Protein AF-A0A522R4S8-F1 (afdb_monomer)

Sequence (101 aa):
MSETMIELGIRRFAAALFAGFLAVLLLGSAARAETGYTAQEIVDSGHRFFGSTSGGLATVVEKIFARYGLPNGYVLGEEGSGAIIGGLTYGEGTLYTKNAG

Structure (mmCIF, N/CA/C/O backbone):
data_AF-A0A522R4S8-F1
#
_entry.id   AF-A0A522R4S8-F1
#
loop_
_atom_site.group_PDB
_atom_site.id
_atom_site.type_symbol
_atom_site.label_atom_id
_atom_site.label_alt_id
_atom_site.label_comp_id
_atom_site.label_asym_id
_atom_site.label_entity_id
_atom_site.label_seq_id
_atom_site.pdbx_PDB_ins_code
_atom_site.Cartn_x
_atom_site.Cartn_y
_atom_site.Cartn_z
_atom_site.occupancy
_atom_site.B_iso_or_equiv
_atom_site.auth_seq_id
_atom_site.auth_comp_id
_atom_site.auth_asym_id
_atom_site.auth_atom_id
_atom_site.pdbx_PDB_model_num
ATOM 1 N N . MET A 1 1 ? 27.724 -27.951 54.265 1.00 61.78 1 MET A N 1
ATOM 2 C CA . MET A 1 1 ? 27.092 -26.607 54.224 1.00 61.78 1 MET A CA 1
ATOM 3 C C . MET A 1 1 ? 27.516 -25.786 52.996 1.00 61.78 1 MET A C 1
ATOM 5 O O . MET A 1 1 ? 26.809 -24.858 52.640 1.00 61.78 1 MET A O 1
ATOM 9 N N . SER A 1 2 ? 28.641 -26.100 52.338 1.00 60.84 2 SER A N 1
ATOM 10 C CA . SER A 1 2 ? 29.133 -25.396 51.139 1.00 60.84 2 SER A CA 1
ATOM 11 C C . SER A 1 2 ? 28.502 -25.868 49.819 1.00 60.84 2 SER A C 1
ATOM 13 O O . SER A 1 2 ? 28.385 -25.077 48.892 1.00 60.84 2 SER A O 1
ATOM 15 N N . GLU A 1 3 ? 28.057 -27.124 49.728 1.00 63.03 3 GLU A N 1
ATOM 16 C CA . GLU A 1 3 ? 27.529 -27.705 48.479 1.00 63.03 3 GLU A CA 1
ATOM 17 C C . GLU A 1 3 ? 26.121 -27.191 48.122 1.00 63.03 3 GLU 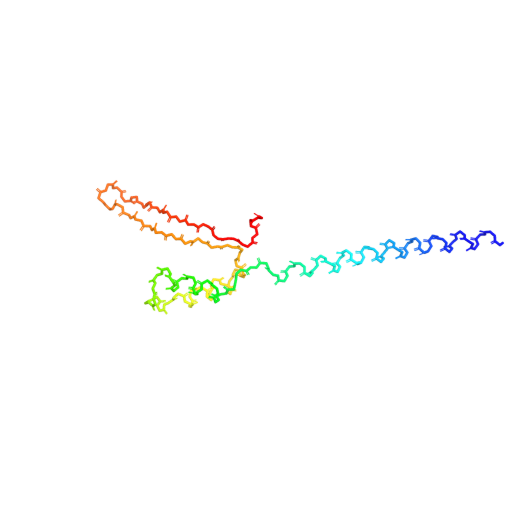A C 1
ATOM 19 O O . GLU A 1 3 ? 25.835 -26.892 46.965 1.00 63.03 3 GLU A O 1
ATOM 24 N N . THR A 1 4 ? 25.270 -26.948 49.125 1.00 69.88 4 THR A N 1
ATOM 25 C CA . THR A 1 4 ? 23.911 -26.399 48.941 1.00 69.88 4 THR A CA 1
ATOM 26 C C . THR A 1 4 ? 23.903 -24.937 48.480 1.00 69.88 4 THR A C 1
ATOM 28 O O . THR A 1 4 ? 22.951 -24.485 47.844 1.00 69.88 4 THR A O 1
ATOM 31 N N . MET A 1 5 ? 24.974 -24.191 48.770 1.00 64.19 5 MET A N 1
ATOM 32 C CA . MET A 1 5 ? 25.150 -22.795 48.354 1.00 64.19 5 MET A CA 1
ATOM 33 C C . MET A 1 5 ? 25.448 -22.680 46.850 1.00 64.19 5 MET A C 1
ATOM 35 O O . MET A 1 5 ? 25.026 -21.717 46.210 1.00 64.19 5 MET A O 1
ATOM 39 N N . ILE A 1 6 ? 26.136 -23.673 46.275 1.00 71.88 6 ILE A N 1
ATOM 40 C CA . ILE A 1 6 ? 26.529 -23.693 44.859 1.00 71.88 6 ILE A CA 1
ATOM 41 C C . ILE A 1 6 ? 25.332 -24.056 43.970 1.00 71.88 6 ILE A C 1
ATOM 43 O O . ILE A 1 6 ? 25.056 -23.356 42.994 1.00 71.88 6 ILE A O 1
ATOM 47 N N . GLU A 1 7 ? 24.561 -25.085 44.336 1.00 74.88 7 GLU A N 1
ATOM 48 C CA . GLU A 1 7 ? 23.364 -25.480 43.578 1.00 74.88 7 GLU A CA 1
ATOM 49 C C . GLU A 1 7 ? 22.297 -24.379 43.540 1.00 74.88 7 GLU A C 1
ATOM 51 O O . GLU A 1 7 ? 21.656 -24.151 42.509 1.00 74.88 7 GLU A O 1
ATOM 56 N N . LEU A 1 8 ? 22.121 -23.648 44.645 1.00 75.19 8 LEU A N 1
ATOM 57 C CA . LEU A 1 8 ? 21.178 -22.535 44.702 1.00 75.19 8 LEU A CA 1
ATOM 58 C C . LEU A 1 8 ? 21.595 -21.390 43.766 1.00 75.19 8 LEU A C 1
ATOM 60 O O . LEU A 1 8 ? 20.738 -20.796 43.110 1.00 75.19 8 LEU A O 1
ATOM 64 N N . GLY A 1 9 ? 22.897 -21.106 43.659 1.00 76.00 9 GLY A N 1
ATOM 65 C CA . GLY A 1 9 ? 23.429 -20.102 42.735 1.00 76.00 9 GLY A CA 1
ATOM 66 C C . GLY A 1 9 ? 23.140 -20.446 41.272 1.00 76.00 9 GLY A C 1
ATOM 67 O O . GLY A 1 9 ? 22.622 -19.609 40.529 1.00 76.00 9 GLY A O 1
ATOM 68 N N . ILE A 1 10 ? 23.379 -21.701 40.882 1.00 82.31 10 ILE A N 1
ATOM 69 C CA . ILE A 1 10 ? 23.159 -22.188 39.510 1.00 82.31 10 ILE A CA 1
ATOM 70 C C . ILE A 1 10 ? 21.675 -22.123 39.132 1.00 82.31 10 ILE A C 1
ATOM 72 O O . ILE A 1 10 ? 21.331 -21.644 38.052 1.00 82.31 10 ILE A O 1
ATOM 76 N N . ARG A 1 11 ? 20.771 -22.533 40.032 1.00 80.25 11 ARG A N 1
ATOM 77 C CA . ARG A 1 11 ? 19.319 -22.501 39.777 1.00 80.25 11 ARG A CA 1
ATOM 78 C C . ARG A 1 11 ? 18.787 -21.083 39.588 1.00 80.25 11 ARG A C 1
ATOM 80 O O . ARG A 1 11 ? 17.938 -20.862 38.727 1.00 80.25 11 ARG A O 1
ATOM 87 N N . ARG A 1 12 ? 19.292 -20.113 40.357 1.00 82.62 12 ARG A N 1
ATOM 88 C CA . ARG A 1 12 ? 18.902 -18.700 40.208 1.00 82.62 12 ARG A CA 1
ATOM 89 C C . ARG A 1 12 ? 19.449 -18.096 38.922 1.00 82.62 12 ARG A C 1
ATOM 91 O O . ARG A 1 12 ? 18.734 -17.347 38.266 1.00 82.62 12 ARG A O 1
ATOM 98 N N . PHE A 1 13 ? 20.667 -18.469 38.537 1.00 83.50 13 PHE A N 1
ATOM 99 C CA . PHE A 1 13 ? 21.255 -18.043 37.273 1.00 83.50 13 PHE A CA 1
ATOM 100 C C . PHE A 1 13 ? 20.485 -18.609 36.071 1.00 83.50 13 PHE A C 1
ATOM 102 O O . PHE A 1 13 ? 20.099 -17.859 35.179 1.00 83.50 13 PHE A O 1
ATOM 109 N N . ALA A 1 14 ? 20.154 -19.904 36.090 1.00 84.25 14 ALA A N 1
ATOM 110 C CA . ALA A 1 14 ? 19.343 -20.541 35.054 1.00 84.25 14 ALA A CA 1
ATOM 111 C C . ALA A 1 14 ? 17.931 -19.933 34.958 1.00 84.25 14 ALA A C 1
ATOM 113 O O . ALA A 1 14 ? 17.450 -19.664 33.858 1.00 84.25 14 ALA A O 1
ATOM 114 N N . ALA A 1 15 ? 17.287 -19.650 36.096 1.00 86.19 15 ALA A N 1
ATOM 115 C CA . ALA A 1 15 ? 15.985 -18.984 36.123 1.00 86.19 15 ALA A CA 1
ATOM 116 C C . ALA A 1 15 ? 16.049 -17.546 35.580 1.00 86.19 15 ALA A C 1
ATOM 118 O O . ALA A 1 15 ? 15.143 -17.133 34.862 1.00 86.19 15 ALA A O 1
ATOM 119 N N . ALA A 1 16 ? 17.120 -16.799 35.872 1.00 85.25 16 ALA A N 1
ATOM 120 C CA . ALA A 1 16 ? 17.322 -15.450 35.343 1.00 85.25 16 ALA A CA 1
ATOM 121 C C . ALA A 1 16 ? 17.547 -15.454 33.822 1.00 85.25 16 ALA A C 1
ATOM 123 O O . ALA A 1 16 ? 16.964 -14.630 33.120 1.00 85.25 16 ALA A O 1
ATOM 124 N N . LEU A 1 17 ? 18.322 -16.413 33.300 1.00 88.19 17 LEU A N 1
ATOM 125 C CA . LEU A 1 17 ? 18.510 -16.586 31.856 1.00 88.19 17 LEU A CA 1
ATOM 126 C C . LEU A 1 17 ? 17.207 -16.977 31.153 1.00 88.19 17 LEU A C 1
ATOM 128 O O . LEU A 1 17 ? 16.876 -16.413 30.113 1.00 88.19 17 LEU A O 1
ATOM 132 N N . PHE A 1 18 ? 16.441 -17.901 31.737 1.00 88.12 18 PHE A N 1
ATOM 133 C CA . PHE A 1 18 ? 15.159 -18.330 31.183 1.00 88.12 18 PHE A CA 1
ATOM 134 C C . PHE A 1 18 ? 14.116 -17.205 31.204 1.00 88.12 18 PHE A C 1
ATOM 136 O O . PHE A 1 18 ? 13.440 -16.974 30.205 1.00 88.12 18 PHE A O 1
ATOM 143 N N . ALA A 1 19 ? 14.022 -16.458 32.308 1.00 85.69 19 ALA A N 1
ATOM 144 C CA . ALA A 1 19 ? 13.135 -15.303 32.414 1.00 85.69 19 ALA A CA 1
ATOM 145 C C . ALA A 1 19 ? 13.539 -14.181 31.445 1.00 85.69 19 ALA A C 1
ATOM 147 O O . ALA A 1 19 ? 12.669 -13.581 30.817 1.00 85.69 19 ALA A O 1
ATOM 148 N N . GLY A 1 20 ? 14.843 -13.937 31.270 1.00 84.62 20 GLY A N 1
ATOM 149 C CA . GLY A 1 20 ? 15.356 -12.989 30.281 1.00 84.62 20 GLY A CA 1
ATOM 150 C C . GLY A 1 20 ? 15.008 -13.400 28.849 1.00 84.62 20 GLY A C 1
ATOM 151 O O . GLY 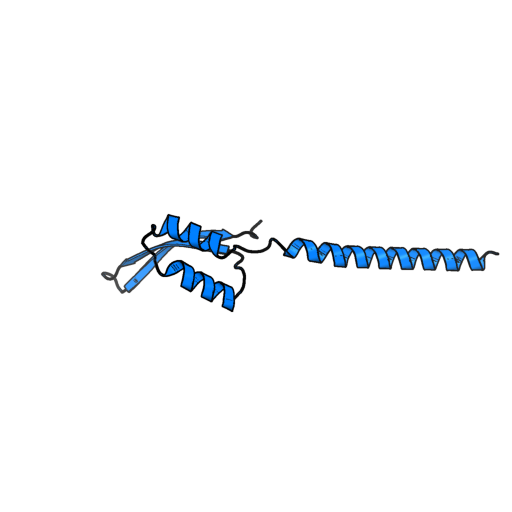A 1 20 ? 14.507 -12.585 28.078 1.00 84.62 20 GLY A O 1
ATOM 152 N N . PHE A 1 21 ? 15.188 -14.677 28.508 1.00 83.25 21 PHE A N 1
ATOM 153 C CA . PHE A 1 21 ? 14.827 -15.210 27.193 1.00 83.25 21 PHE A CA 1
ATOM 154 C C . PHE A 1 21 ? 13.316 -15.133 26.930 1.00 83.25 21 PHE A C 1
ATOM 156 O O . PHE A 1 21 ? 12.892 -14.687 25.865 1.00 83.25 21 PHE A O 1
ATOM 163 N N . LEU A 1 22 ? 12.492 -15.487 27.922 1.00 83.75 22 LEU A N 1
ATOM 164 C CA . LEU A 1 22 ? 11.036 -15.388 27.828 1.00 83.75 22 LEU A CA 1
ATOM 165 C C . LEU A 1 22 ? 10.568 -13.932 27.677 1.00 83.75 22 LEU A C 1
ATOM 167 O O . LEU A 1 22 ? 9.681 -13.660 26.871 1.00 83.75 22 LEU A O 1
ATOM 171 N N . ALA A 1 23 ? 11.185 -12.989 28.393 1.00 80.06 23 ALA A N 1
ATOM 172 C CA . ALA A 1 23 ? 10.880 -11.568 28.254 1.00 80.06 23 ALA A CA 1
ATOM 173 C C . ALA A 1 23 ? 11.177 -11.063 26.832 1.00 80.06 23 ALA A C 1
ATOM 175 O O . ALA A 1 23 ? 10.336 -10.389 26.241 1.00 80.06 23 ALA A O 1
ATOM 176 N N . VAL A 1 24 ? 12.319 -11.444 26.246 1.00 76.88 24 VAL A N 1
ATOM 177 C CA . VAL A 1 24 ? 12.680 -11.080 24.862 1.00 76.88 24 VAL A CA 1
ATOM 178 C C . VAL A 1 24 ? 11.681 -11.650 23.848 1.00 76.88 24 VAL A C 1
ATOM 180 O O . VAL A 1 24 ? 11.280 -10.941 22.924 1.00 76.88 24 VAL A O 1
ATOM 183 N N . LEU A 1 25 ? 11.222 -12.892 24.036 1.00 75.38 25 LEU A N 1
ATOM 184 C CA . LEU A 1 25 ? 10.203 -13.497 23.170 1.00 75.38 25 LEU A CA 1
ATOM 185 C C . LEU A 1 25 ? 8.854 -12.764 23.245 1.00 75.38 25 LEU A C 1
ATOM 187 O O . LEU A 1 25 ? 8.223 -12.548 22.211 1.00 75.38 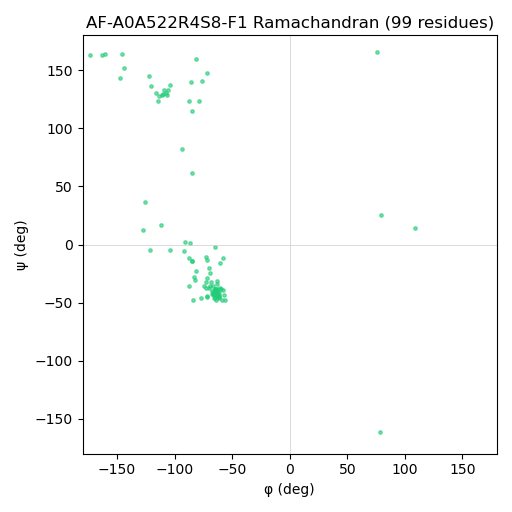25 LEU A O 1
ATOM 191 N N . LEU A 1 26 ? 8.429 -12.343 24.439 1.00 70.69 26 LEU A N 1
ATOM 192 C CA . LEU A 1 26 ? 7.166 -11.619 24.636 1.00 70.69 26 LEU A CA 1
ATOM 193 C C . LEU A 1 26 ? 7.227 -10.171 24.113 1.00 70.69 26 LEU A C 1
ATOM 195 O O . LEU A 1 26 ? 6.268 -9.681 23.512 1.00 70.69 26 LEU A O 1
ATOM 199 N N . LEU A 1 27 ? 8.366 -9.492 24.276 1.00 66.38 27 LEU A N 1
ATOM 200 C CA . LEU A 1 27 ? 8.587 -8.127 23.776 1.00 66.38 27 LEU A CA 1
ATOM 201 C C . LEU A 1 27 ? 8.639 -8.071 22.236 1.00 66.38 27 LEU A C 1
ATOM 203 O O . LEU A 1 27 ? 8.176 -7.099 21.641 1.00 66.38 27 LEU A O 1
ATOM 207 N N . GLY A 1 28 ? 9.137 -9.121 21.573 1.00 59.78 28 GLY A N 1
ATOM 208 C CA . GLY A 1 28 ? 9.219 -9.191 20.108 1.00 59.78 28 GLY A CA 1
ATOM 209 C C . GLY A 1 28 ? 7.869 -9.328 19.386 1.00 59.78 28 GLY A C 1
ATOM 210 O O . GLY A 1 28 ? 7.774 -9.009 18.198 1.00 5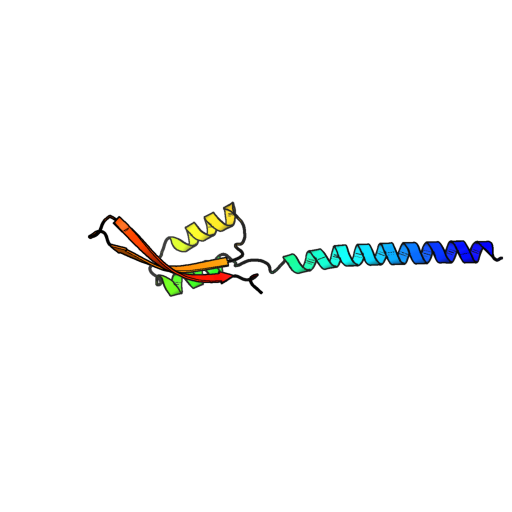9.78 28 GLY A O 1
ATOM 211 N N . SER A 1 29 ? 6.816 -9.780 20.078 1.00 57.34 29 SER A N 1
ATOM 212 C CA . SER A 1 29 ? 5.470 -9.910 19.499 1.00 57.34 29 SER A CA 1
ATOM 213 C C . SER A 1 29 ? 4.665 -8.608 19.480 1.00 57.34 29 SER A C 1
ATOM 215 O O . SER A 1 29 ? 3.876 -8.404 18.560 1.00 57.34 29 SER A O 1
ATOM 217 N N . ALA A 1 30 ? 4.885 -7.702 20.438 1.00 54.69 30 ALA A N 1
ATOM 218 C CA . ALA A 1 30 ? 4.105 -6.465 20.552 1.00 54.69 30 ALA A CA 1
ATOM 219 C C . ALA A 1 30 ? 4.427 -5.441 19.445 1.00 54.69 30 ALA A C 1
ATOM 221 O O . ALA A 1 30 ? 3.550 -4.698 19.017 1.00 54.69 30 ALA A O 1
ATOM 222 N N . ALA A 1 31 ? 5.653 -5.450 18.912 1.00 53.38 31 ALA A N 1
ATOM 223 C CA . ALA A 1 31 ? 6.090 -4.514 17.871 1.00 53.38 31 ALA A CA 1
ATOM 224 C C . ALA A 1 31 ? 5.491 -4.788 16.475 1.00 53.38 31 ALA A C 1
ATOM 226 O O . ALA A 1 31 ? 5.637 -3.972 15.570 1.00 53.38 31 ALA A O 1
ATOM 227 N N . ARG A 1 32 ? 4.822 -5.932 16.267 1.00 52.22 32 ARG A N 1
ATOM 228 C CA . ARG A 1 32 ? 4.234 -6.293 14.963 1.00 52.22 32 ARG A CA 1
ATOM 229 C C . ARG A 1 32 ? 2.811 -5.773 14.747 1.00 52.22 32 ARG A C 1
ATOM 231 O O . ARG A 1 32 ? 2.338 -5.816 13.613 1.00 52.22 32 ARG A O 1
ATOM 238 N N . ALA A 1 33 ? 2.145 -5.273 15.789 1.00 51.56 33 ALA A N 1
ATOM 239 C CA . ALA A 1 33 ? 0.737 -4.877 15.719 1.00 51.56 33 ALA A CA 1
ATOM 240 C C . ALA A 1 33 ? 0.479 -3.584 14.911 1.00 51.56 33 ALA A C 1
ATOM 242 O O . ALA A 1 33 ? -0.654 -3.343 14.516 1.00 51.56 33 ALA A O 1
ATOM 243 N N . GLU A 1 34 ? 1.520 -2.808 14.587 1.00 55.47 34 GLU A N 1
ATOM 244 C CA . GLU A 1 34 ? 1.410 -1.466 13.979 1.00 55.47 34 GLU A CA 1
ATOM 245 C C . GLU A 1 34 ? 1.925 -1.414 12.516 1.00 55.47 34 GLU A C 1
ATOM 247 O O . GLU A 1 34 ? 2.260 -0.355 11.992 1.00 55.47 34 GLU A O 1
ATOM 252 N N . THR A 1 35 ? 2.083 -2.558 11.839 1.00 64.06 35 THR A N 1
ATOM 253 C CA . THR A 1 35 ? 3.052 -2.684 10.724 1.00 64.06 35 THR A CA 1
ATOM 254 C C . THR A 1 35 ? 2.547 -2.379 9.303 1.00 64.06 35 THR A C 1
ATOM 256 O O . THR A 1 35 ? 3.343 -2.460 8.365 1.00 64.06 35 THR A O 1
ATOM 259 N N . GLY A 1 36 ? 1.284 -1.980 9.102 1.00 68.56 36 GLY A N 1
ATOM 260 C CA . GLY A 1 36 ? 0.729 -1.764 7.755 1.00 68.56 36 GLY A CA 1
ATOM 261 C C . GLY A 1 36 ? -0.289 -0.629 7.629 1.00 68.56 36 GLY A C 1
ATOM 262 O O . GLY A 1 36 ? -0.814 -0.112 8.619 1.00 68.56 36 GLY A O 1
ATOM 263 N N . TYR A 1 37 ? -0.552 -0.211 6.391 1.00 81.31 37 TYR A N 1
ATOM 264 C CA 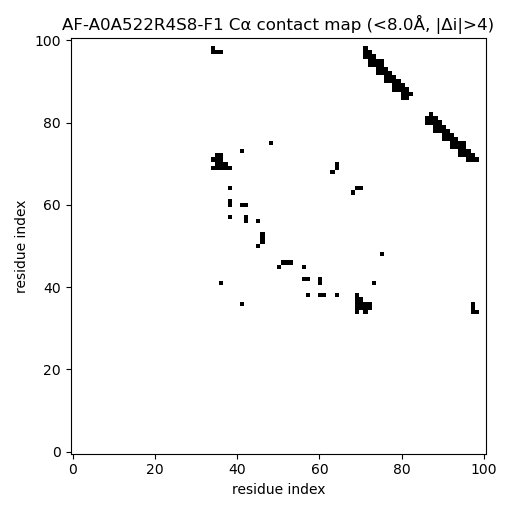. TYR A 1 37 ? -1.685 0.660 6.072 1.00 81.31 37 TYR A CA 1
ATOM 265 C C . TYR A 1 37 ? -2.977 -0.152 6.081 1.00 81.31 37 TYR A C 1
ATOM 267 O O . TYR A 1 37 ? -3.002 -1.284 5.612 1.00 81.31 37 TYR A O 1
ATOM 275 N N . THR A 1 38 ? -4.044 0.434 6.607 1.00 85.25 38 THR A N 1
ATOM 276 C CA . THR A 1 38 ? -5.407 -0.102 6.599 1.00 85.25 38 THR A CA 1
ATOM 277 C C . THR A 1 38 ? -6.101 0.185 5.267 1.00 85.25 38 THR A C 1
ATOM 279 O O . THR A 1 38 ? -5.719 1.095 4.530 1.00 85.25 38 THR A O 1
ATOM 282 N N . ALA A 1 39 ? -7.152 -0.578 4.952 1.00 83.31 39 ALA A N 1
ATOM 283 C CA . ALA A 1 39 ? -7.898 -0.397 3.707 1.00 83.31 39 ALA A CA 1
ATOM 284 C C . ALA A 1 39 ? -8.493 1.017 3.607 1.00 83.31 39 ALA A C 1
ATOM 286 O O . ALA A 1 39 ? -8.450 1.631 2.545 1.00 83.31 39 ALA A O 1
ATOM 287 N N . GLN A 1 40 ? -8.975 1.560 4.727 1.00 84.38 40 GLN A N 1
ATOM 288 C CA . GLN A 1 40 ? -9.567 2.893 4.775 1.00 84.38 40 GLN A CA 1
ATOM 289 C C . GLN A 1 40 ? -8.535 3.995 4.505 1.00 84.38 40 GLN A C 1
ATOM 291 O O . GLN A 1 40 ? -8.795 4.866 3.685 1.00 84.38 40 GLN A O 1
ATOM 296 N N . GLU A 1 41 ? -7.325 3.903 5.076 1.00 83.88 41 GLU A N 1
ATOM 297 C CA . GLU A 1 41 ? -6.237 4.853 4.783 1.00 83.88 41 GLU A CA 1
ATOM 298 C C . GLU A 1 41 ? -5.896 4.897 3.280 1.00 83.88 41 GLU A C 1
ATOM 300 O O . GLU A 1 41 ? -5.639 5.971 2.726 1.00 83.88 41 GLU A O 1
ATOM 305 N N . ILE A 1 42 ? -5.910 3.742 2.603 1.00 84.75 42 ILE A N 1
ATOM 306 C CA . ILE A 1 42 ? -5.649 3.659 1.159 1.00 84.75 42 ILE A CA 1
ATOM 307 C C . ILE A 1 42 ? -6.816 4.238 0.352 1.00 84.75 42 ILE A C 1
ATOM 309 O O . ILE A 1 42 ? -6.585 5.015 -0.576 1.00 84.75 42 ILE A O 1
ATOM 313 N N . VAL A 1 43 ? -8.060 3.915 0.714 1.00 86.62 43 VAL A N 1
ATOM 314 C CA . VAL A 1 43 ? -9.262 4.456 0.055 1.00 86.62 43 VAL A CA 1
ATOM 315 C C . VAL A 1 43 ? -9.333 5.977 0.196 1.00 86.62 43 VAL A C 1
ATOM 317 O O . VAL A 1 43 ? -9.559 6.669 -0.794 1.00 86.62 43 VAL A O 1
ATOM 320 N N . ASP A 1 44 ? -9.060 6.515 1.382 1.00 87.00 44 ASP A N 1
ATOM 321 C CA . ASP A 1 44 ? -9.070 7.957 1.642 1.00 87.00 44 ASP A CA 1
ATOM 322 C C . ASP A 1 44 ? -7.954 8.689 0.889 1.00 87.00 44 ASP A C 1
ATOM 324 O O . ASP A 1 44 ? -8.122 9.823 0.434 1.00 87.00 44 ASP A O 1
ATOM 328 N N . SER A 1 45 ? -6.790 8.055 0.742 1.00 85.62 45 SER A N 1
ATOM 329 C CA . SER A 1 45 ? -5.691 8.585 -0.074 1.00 85.62 45 SER A CA 1
ATOM 330 C C . SER A 1 45 ? -6.050 8.587 -1.560 1.00 85.62 45 SER A C 1
ATOM 332 O O . SER A 1 45 ? -5.835 9.589 -2.242 1.00 85.62 45 SER A O 1
ATOM 334 N N . GLY A 1 46 ? -6.681 7.518 -2.047 1.00 83.19 46 GLY A N 1
ATOM 335 C CA . GLY A 1 46 ? -7.147 7.434 -3.428 1.00 83.19 46 GLY A CA 1
ATOM 336 C C . GLY A 1 46 ? -8.283 8.407 -3.751 1.00 83.19 46 GLY A C 1
ATOM 337 O O . GLY A 1 46 ? -8.235 9.045 -4.796 1.00 83.19 46 GLY A O 1
ATOM 338 N N . HIS A 1 47 ? -9.253 8.617 -2.854 1.00 84.75 47 HIS A N 1
ATOM 339 C CA . HIS A 1 47 ? -10.299 9.632 -3.045 1.00 84.75 47 HIS A CA 1
ATOM 340 C C . HIS A 1 47 ? -9.732 11.052 -3.156 1.00 84.75 47 HIS A C 1
ATOM 342 O O . HIS A 1 47 ? -10.238 11.851 -3.942 1.00 84.75 47 HIS A O 1
ATOM 348 N N . ARG A 1 48 ? -8.679 11.373 -2.391 1.00 83.06 48 ARG A N 1
ATOM 349 C CA . ARG A 1 48 ? -7.998 12.676 -2.470 1.00 83.06 48 ARG A CA 1
ATOM 350 C C . ARG A 1 48 ? -7.236 12.860 -3.782 1.00 83.06 48 ARG A C 1
ATOM 352 O O . ARG A 1 48 ? -7.194 13.975 -4.286 1.00 83.06 48 ARG A O 1
ATOM 359 N N . PHE A 1 49 ? -6.653 11.789 -4.319 1.00 81.38 49 PHE A N 1
ATOM 360 C CA . PHE A 1 49 ? -5.845 11.830 -5.539 1.00 81.38 49 PHE A CA 1
ATOM 361 C C . PHE A 1 49 ? -6.689 11.761 -6.825 1.00 81.38 49 PHE A C 1
ATOM 363 O O . PHE A 1 49 ? -6.523 12.579 -7.721 1.00 81.38 49 PHE A O 1
ATOM 370 N N . PHE A 1 50 ? -7.638 10.825 -6.904 1.00 79.62 50 PHE A N 1
ATOM 371 C CA . PHE A 1 50 ? -8.475 10.590 -8.090 1.00 79.62 50 PHE A CA 1
ATOM 372 C C . PHE A 1 50 ? -9.803 11.370 -8.082 1.00 79.62 50 PHE A C 1
ATOM 374 O O . PHE A 1 50 ? -10.563 11.311 -9.050 1.00 79.62 50 PHE A O 1
ATOM 381 N N . GLY A 1 51 ? -10.114 12.078 -6.992 1.00 70.56 51 GLY A N 1
ATOM 382 C CA . GLY A 1 51 ? -11.424 12.685 -6.762 1.00 70.56 51 GLY A CA 1
ATOM 383 C C . GLY A 1 51 ? -12.494 11.662 -6.350 1.00 70.56 51 GLY A C 1
ATOM 384 O O . GLY A 1 51 ? -12.343 10.445 -6.495 1.00 70.56 51 GLY A O 1
ATOM 385 N N . SER A 1 52 ? -13.621 12.157 -5.833 1.00 64.81 52 SER A N 1
ATOM 386 C CA . SER A 1 52 ? -14.730 11.355 -5.281 1.00 64.81 52 SER A CA 1
ATOM 387 C C . SER A 1 52 ? -15.472 10.465 -6.297 1.00 64.81 52 SER A C 1
ATOM 389 O O . SER A 1 52 ? -16.372 9.721 -5.918 1.00 64.81 52 SER A O 1
ATOM 391 N N . THR A 1 53 ? -15.106 10.505 -7.581 1.00 59.09 53 THR A N 1
ATOM 392 C CA . THR A 1 53 ? -15.802 9.808 -8.681 1.00 59.09 53 THR A CA 1
ATOM 393 C C . THR A 1 53 ? -15.331 8.356 -8.889 1.00 59.09 53 THR A C 1
ATOM 395 O O . THR A 1 53 ? -15.833 7.649 -9.762 1.00 59.09 53 THR A O 1
ATOM 398 N N . SER A 1 54 ? -14.393 7.850 -8.087 1.00 66.06 54 SER A N 1
ATOM 399 C CA . SER A 1 54 ? -13.836 6.493 -8.224 1.00 66.06 54 SER A CA 1
ATOM 400 C C . SER A 1 54 ? -14.681 5.415 -7.516 1.00 66.06 54 SER A C 1
ATOM 402 O O . SER A 1 54 ? -14.215 4.707 -6.627 1.00 66.06 54 SER A O 1
ATOM 404 N N . GLY A 1 55 ? -15.939 5.236 -7.936 1.00 67.81 55 GLY A N 1
ATOM 405 C CA . GLY A 1 55 ? -16.923 4.368 -7.258 1.00 67.81 55 GLY A CA 1
ATOM 406 C C . GLY A 1 55 ? -16.552 2.881 -7.090 1.00 67.81 55 GLY A C 1
ATOM 407 O O . GLY A 1 55 ? -17.220 2.172 -6.344 1.00 67.81 55 GLY A O 1
ATOM 408 N N . GLY A 1 56 ? -15.494 2.394 -7.749 1.00 79.19 56 GLY A N 1
ATOM 409 C CA . GLY A 1 56 ? -15.005 1.012 -7.630 1.00 79.19 56 GLY A CA 1
ATOM 410 C C . GLY A 1 56 ? -13.736 0.827 -6.788 1.00 79.19 56 GLY A C 1
ATOM 411 O O . GLY A 1 56 ? -13.314 -0.314 -6.591 1.00 79.19 56 GLY A O 1
ATOM 412 N N . LEU A 1 57 ? -13.109 1.907 -6.305 1.00 82.44 57 LEU A N 1
ATOM 413 C CA . LEU A 1 57 ? -11.795 1.837 -5.655 1.00 82.44 57 LEU A CA 1
ATOM 414 C C . LEU A 1 57 ? -11.839 1.018 -4.360 1.00 82.44 57 LEU A C 1
ATOM 416 O O . LEU A 1 57 ? -11.021 0.117 -4.180 1.00 82.44 57 LEU A O 1
ATOM 420 N N . ALA A 1 58 ? -12.818 1.286 -3.493 1.00 84.75 58 ALA A N 1
ATOM 421 C CA . ALA A 1 58 ? -12.944 0.610 -2.202 1.00 84.75 58 ALA A CA 1
ATOM 422 C C . ALA A 1 58 ? -13.024 -0.915 -2.355 1.00 84.75 58 ALA A C 1
ATOM 424 O O . ALA A 1 58 ? -12.236 -1.637 -1.754 1.00 84.75 58 ALA A O 1
ATOM 425 N N . THR A 1 59 ? -13.875 -1.405 -3.259 1.00 85.62 59 THR A N 1
ATOM 426 C CA . THR A 1 59 ? -14.048 -2.845 -3.495 1.00 85.62 59 THR A CA 1
ATOM 427 C C . THR A 1 59 ? -12.780 -3.522 -4.020 1.00 85.62 59 THR A C 1
ATOM 429 O O . THR A 1 59 ? -12.520 -4.688 -3.714 1.00 85.62 59 THR A O 1
ATOM 432 N N . VAL A 1 60 ? -11.978 -2.827 -4.832 1.00 87.44 60 VAL A N 1
ATOM 433 C CA . VAL A 1 60 ? -10.697 -3.362 -5.322 1.00 87.44 60 VAL A CA 1
ATOM 434 C C . VAL A 1 60 ? -9.667 -3.397 -4.196 1.00 87.44 60 VAL A C 1
ATOM 436 O O . VAL A 1 60 ? -9.008 -4.422 -4.018 1.00 87.44 60 VAL A O 1
ATOM 439 N N . VAL A 1 61 ? -9.570 -2.322 -3.410 1.00 86.81 61 VAL A N 1
ATOM 440 C CA . VAL A 1 61 ? -8.676 -2.250 -2.247 1.00 86.81 61 VAL A CA 1
ATOM 441 C C . VAL A 1 61 ? -9.019 -3.352 -1.246 1.00 86.81 61 VAL A C 1
ATOM 443 O O . VAL A 1 61 ? -8.137 -4.118 -0.867 1.00 86.81 61 VAL A O 1
ATOM 446 N N . GLU A 1 62 ? -10.294 -3.529 -0.900 1.00 86.25 62 GLU A N 1
ATOM 447 C CA . GLU A 1 62 ? -10.749 -4.605 -0.012 1.00 86.25 62 GLU A CA 1
ATOM 448 C C . GLU A 1 62 ? -10.357 -5.993 -0.533 1.00 86.25 62 GLU A C 1
ATOM 450 O O . GLU A 1 62 ? -9.853 -6.819 0.228 1.00 86.25 62 GLU A O 1
ATOM 455 N N . LYS A 1 63 ? -10.514 -6.255 -1.838 1.00 89.62 63 LYS A N 1
ATOM 456 C CA . LYS A 1 63 ? -10.097 -7.533 -2.443 1.00 89.62 63 LYS A CA 1
ATOM 457 C C . LYS A 1 63 ? -8.590 -7.758 -2.362 1.00 89.62 63 LYS A C 1
ATOM 459 O O . LYS A 1 63 ? -8.162 -8.887 -2.123 1.00 89.62 63 LYS A O 1
ATOM 464 N N . ILE A 1 64 ? -7.784 -6.721 -2.580 1.00 89.50 64 ILE A N 1
ATOM 465 C CA . ILE A 1 64 ? -6.320 -6.810 -2.489 1.00 89.50 64 ILE A CA 1
ATOM 466 C C . ILE A 1 64 ? -5.913 -7.103 -1.045 1.00 89.50 64 ILE A C 1
ATOM 468 O O . ILE A 1 64 ? -5.141 -8.026 -0.807 1.00 89.50 64 ILE A O 1
ATOM 472 N N . PHE A 1 65 ? -6.499 -6.395 -0.086 1.00 88.44 65 PHE A N 1
ATOM 473 C CA . PHE A 1 65 ? -6.234 -6.590 1.336 1.00 88.44 65 PHE A CA 1
ATOM 474 C C . PHE A 1 65 ? -6.659 -7.979 1.816 1.00 88.44 65 PHE A C 1
ATOM 476 O O . PHE A 1 65 ? -5.915 -8.639 2.537 1.00 88.44 65 PHE A O 1
ATOM 483 N N . ALA A 1 66 ? -7.813 -8.471 1.360 1.00 87.88 66 ALA A N 1
ATOM 484 C CA . ALA A 1 66 ? -8.274 -9.819 1.672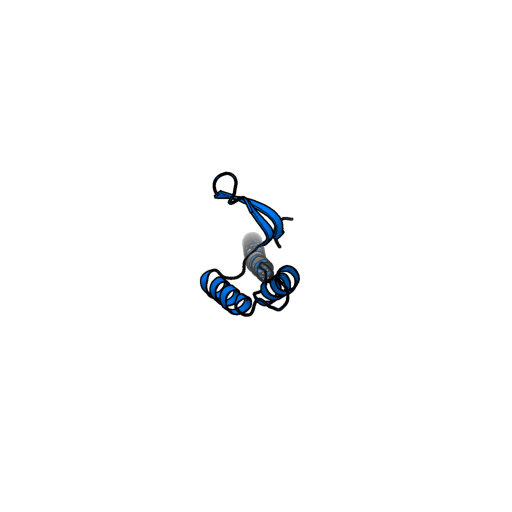 1.00 87.88 66 ALA A CA 1
ATOM 485 C C . ALA A 1 66 ? -7.339 -10.906 1.113 1.00 87.88 66 ALA A C 1
ATOM 487 O O . ALA A 1 66 ? -7.218 -11.975 1.707 1.00 87.88 66 ALA A O 1
ATOM 488 N N . ARG A 1 67 ? -6.675 -10.653 -0.024 1.00 91.31 67 ARG A N 1
ATOM 489 C CA . ARG A 1 67 ? -5.757 -11.617 -0.654 1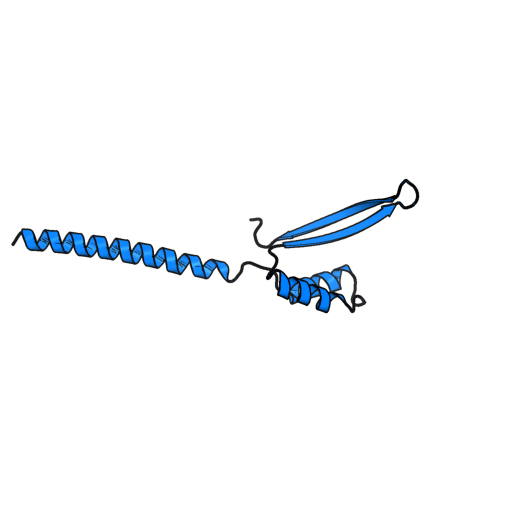.00 91.31 67 ARG A CA 1
ATOM 490 C C . ARG A 1 67 ? -4.321 -11.537 -0.150 1.00 91.31 67 ARG A C 1
ATOM 492 O O . ARG A 1 67 ? -3.665 -12.572 -0.085 1.00 91.31 67 ARG A O 1
ATOM 499 N N . TYR A 1 68 ? -3.830 -10.343 0.159 1.00 87.62 68 TYR A N 1
ATOM 500 C CA . TYR A 1 68 ? -2.406 -10.092 0.396 1.00 87.62 68 TYR A CA 1
ATOM 501 C C . TYR A 1 68 ? -2.100 -9.518 1.786 1.00 87.62 68 TYR A C 1
ATOM 503 O O . TYR A 1 68 ? -0.932 -9.399 2.146 1.00 87.62 68 TYR A O 1
ATOM 511 N N . GLY A 1 69 ? -3.120 -9.211 2.591 1.00 86.31 69 GLY A N 1
ATOM 512 C CA . GLY A 1 69 ? -2.956 -8.595 3.906 1.00 86.31 69 GLY A CA 1
ATOM 513 C C . GLY A 1 69 ? -2.691 -7.089 3.836 1.00 86.31 69 GLY A C 1
ATOM 514 O O . GLY A 1 69 ? -2.997 -6.432 2.841 1.00 86.31 69 GLY A O 1
ATOM 515 N N . LEU A 1 70 ? -2.151 -6.535 4.926 1.00 85.00 70 LEU A N 1
ATOM 516 C CA . LEU A 1 70 ? -1.881 -5.101 5.054 1.00 85.00 70 LEU A CA 1
ATOM 517 C C . LEU A 1 70 ? -0.585 -4.727 4.310 1.00 85.00 70 LEU A C 1
ATOM 519 O O . LEU A 1 70 ? 0.473 -5.273 4.636 1.00 85.00 70 LEU A O 1
ATOM 523 N N . PRO A 1 71 ? -0.623 -3.787 3.351 1.00 84.81 71 PRO A N 1
ATOM 524 C CA . PRO A 1 71 ? 0.576 -3.324 2.672 1.00 84.81 71 PRO A CA 1
ATOM 525 C C . PRO A 1 71 ? 1.437 -2.456 3.597 1.00 84.81 71 PRO A C 1
ATOM 527 O O . PRO A 1 71 ? 0.939 -1.702 4.435 1.00 84.81 71 PRO A O 1
ATOM 530 N N . ASN A 1 72 ? 2.752 -2.518 3.401 1.00 86.38 72 ASN A N 1
ATOM 531 C CA . ASN A 1 72 ? 3.740 -1.684 4.093 1.00 86.38 72 ASN A CA 1
ATOM 532 C C . ASN A 1 72 ? 3.959 -0.314 3.421 1.00 86.38 72 ASN A C 1
ATOM 534 O O . ASN A 1 72 ? 4.545 0.576 4.040 1.00 86.38 72 ASN A O 1
ATOM 538 N N . GLY A 1 73 ? 3.480 -0.141 2.185 1.00 88.62 73 GLY A N 1
ATOM 539 C CA . GLY A 1 73 ? 3.602 1.082 1.402 1.00 88.62 73 GLY A CA 1
ATOM 540 C C . GLY A 1 73 ? 2.637 1.157 0.221 1.00 88.62 73 GLY A C 1
ATOM 541 O O . GLY A 1 73 ? 2.059 0.148 -0.183 1.00 88.62 73 GLY A O 1
ATOM 542 N N . TYR A 1 74 ? 2.459 2.361 -0.317 1.00 86.94 74 TYR A N 1
ATOM 543 C CA . TYR A 1 74 ? 1.675 2.642 -1.520 1.00 86.94 74 TYR A CA 1
ATOM 544 C C . TYR A 1 74 ? 2.324 3.769 -2.334 1.00 86.94 74 TYR A C 1
ATOM 546 O O . TYR A 1 74 ? 3.013 4.623 -1.781 1.00 86.94 74 TYR A O 1
ATOM 554 N N . VAL A 1 75 ? 2.115 3.774 -3.651 1.00 89.94 75 VAL A N 1
ATOM 555 C CA . VAL A 1 75 ? 2.613 4.822 -4.557 1.00 89.94 75 VAL A CA 1
ATOM 556 C C . VAL A 1 75 ? 1.430 5.653 -5.044 1.00 89.94 75 VAL A C 1
ATOM 558 O O . VAL A 1 75 ? 0.415 5.090 -5.449 1.00 89.94 75 VAL A O 1
ATOM 561 N N . LEU A 1 76 ? 1.560 6.979 -4.999 1.00 88.75 76 LEU A N 1
ATOM 562 C CA . LEU A 1 76 ? 0.627 7.917 -5.633 1.00 88.75 76 LEU A CA 1
ATOM 563 C C . LEU A 1 76 ? 1.369 8.689 -6.713 1.00 88.75 76 LEU A C 1
ATOM 565 O O . LEU A 1 76 ? 2.442 9.225 -6.445 1.00 88.75 76 LEU A O 1
ATOM 569 N N . GLY A 1 77 ? 0.810 8.755 -7.914 1.00 87.00 77 GLY A N 1
ATOM 570 C CA . GLY A 1 77 ? 1.494 9.352 -9.048 1.00 87.00 77 GLY A CA 1
ATOM 571 C C . GLY A 1 77 ? 0.615 9.461 -10.279 1.00 87.00 77 GLY A C 1
ATOM 572 O O . GLY A 1 77 ? -0.437 8.825 -10.365 1.00 87.00 77 GLY A O 1
ATOM 573 N N . GLU A 1 78 ? 1.053 10.289 -11.214 1.00 83.50 78 GLU A N 1
ATOM 574 C CA . GLU A 1 78 ? 0.394 10.507 -12.494 1.00 83.50 78 GLU A CA 1
ATOM 575 C C . GLU A 1 78 ? 1.163 9.774 -13.593 1.00 83.50 78 GLU A C 1
ATOM 577 O O . GLU A 1 78 ? 2.394 9.799 -13.647 1.00 83.50 78 GLU A O 1
ATOM 582 N N . GLU A 1 79 ? 0.427 9.115 -14.485 1.00 81.12 79 GLU A N 1
ATOM 583 C CA . GLU A 1 79 ? 0.981 8.434 -15.652 1.00 81.12 79 GLU A CA 1
ATOM 584 C C . GLU A 1 79 ? 0.493 9.128 -16.925 1.00 81.12 79 GLU A C 1
ATOM 586 O O . GLU A 1 79 ? -0.708 9.262 -17.165 1.00 81.12 79 GLU A O 1
ATOM 591 N N . GLY A 1 80 ? 1.434 9.567 -17.760 1.00 76.44 80 GLY A N 1
ATOM 592 C CA . GLY A 1 80 ? 1.176 10.126 -19.080 1.00 76.44 80 GLY A CA 1
ATOM 593 C C . GLY A 1 80 ? 1.670 9.175 -20.164 1.00 76.44 80 GLY A C 1
ATOM 594 O O . GLY A 1 80 ? 2.822 8.743 -20.151 1.00 76.44 80 GLY A O 1
ATOM 595 N N . SER A 1 81 ? 0.819 8.848 -21.137 1.00 71.25 81 SER A N 1
ATOM 596 C CA . SER A 1 81 ? 1.218 8.026 -22.286 1.00 71.25 81 SER A CA 1
ATOM 597 C C . SER A 1 81 ? 1.256 8.846 -23.571 1.00 71.25 81 SER A C 1
ATOM 599 O O . SER A 1 81 ? 0.316 9.558 -23.925 1.00 71.25 81 SER A O 1
ATOM 601 N N . GLY A 1 82 ? 2.377 8.751 -24.285 1.00 63.78 82 GLY A N 1
ATOM 602 C CA . GLY A 1 82 ? 2.555 9.369 -25.591 1.00 63.78 82 GLY A CA 1
ATOM 603 C C . GLY A 1 82 ? 2.197 8.381 -26.693 1.00 63.78 82 GLY A C 1
ATOM 604 O O . GLY A 1 82 ? 3.087 7.774 -27.288 1.00 63.78 82 GLY A O 1
ATOM 605 N N . ALA A 1 83 ? 0.908 8.231 -27.015 1.00 63.31 83 ALA A N 1
ATOM 606 C CA . ALA A 1 83 ? 0.471 7.354 -28.112 1.00 63.31 83 ALA A CA 1
ATOM 607 C C . ALA A 1 83 ? 1.036 7.772 -29.493 1.00 63.31 83 ALA A C 1
ATOM 609 O O . ALA A 1 83 ? 1.040 6.977 -30.428 1.00 63.31 83 ALA A O 1
ATOM 610 N N . ILE A 1 84 ? 1.557 9.000 -29.614 1.00 58.94 84 ILE A N 1
ATOM 611 C CA . ILE A 1 84 ? 2.056 9.593 -30.863 1.00 58.94 84 ILE A CA 1
ATOM 612 C C . ILE A 1 84 ? 3.497 9.142 -31.220 1.00 58.94 84 ILE A C 1
ATOM 614 O O . ILE A 1 84 ? 3.846 9.172 -32.396 1.00 58.94 84 ILE A O 1
ATOM 618 N N . ILE A 1 85 ? 4.338 8.692 -30.267 1.00 55.94 85 ILE A N 1
ATOM 619 C CA . ILE A 1 85 ? 5.776 8.375 -30.515 1.00 55.94 85 ILE A CA 1
ATOM 620 C C . ILE A 1 85 ? 6.158 6.938 -30.087 1.00 55.94 85 ILE A C 1
ATOM 622 O O . ILE A 1 85 ? 7.255 6.683 -29.604 1.00 55.94 85 ILE A O 1
ATOM 626 N N . GLY A 1 86 ? 5.264 5.961 -30.272 1.00 70.06 86 GLY A N 1
ATOM 627 C CA . GLY A 1 86 ? 5.614 4.534 -30.121 1.00 70.06 86 GLY A CA 1
ATOM 628 C C . GLY A 1 86 ? 5.036 3.810 -28.901 1.00 70.06 86 GLY A C 1
ATOM 629 O O . GLY A 1 86 ? 5.462 2.697 -28.613 1.00 70.06 86 GLY A O 1
ATOM 630 N N . GLY A 1 87 ? 4.047 4.394 -28.213 1.00 75.31 87 GLY A N 1
ATOM 631 C CA . GLY A 1 87 ? 3.250 3.674 -27.208 1.00 75.31 87 GLY A CA 1
ATOM 632 C C . GLY A 1 87 ? 3.923 3.501 -25.845 1.00 75.31 87 GLY A C 1
ATOM 633 O O . GLY A 1 87 ? 3.603 2.565 -25.119 1.00 75.31 87 GLY A O 1
ATOM 634 N N . LEU A 1 88 ? 4.854 4.388 -25.495 1.00 78.19 88 LEU A N 1
ATOM 635 C CA . LEU A 1 88 ? 5.491 4.400 -24.180 1.00 78.19 88 LEU A CA 1
ATOM 636 C C . LEU A 1 88 ? 4.655 5.209 -23.176 1.00 78.19 88 LEU A C 1
ATOM 638 O O . LEU A 1 88 ? 4.135 6.283 -23.500 1.00 78.19 88 LEU A O 1
ATOM 642 N N . THR A 1 89 ? 4.572 4.698 -21.948 1.00 83.94 89 THR A N 1
ATOM 643 C CA . THR A 1 89 ? 3.977 5.382 -20.794 1.00 83.94 89 THR A CA 1
ATOM 644 C C . THR A 1 89 ? 5.092 5.827 -19.859 1.00 83.94 89 THR A C 1
ATOM 646 O O . THR A 1 89 ? 5.948 5.023 -19.490 1.00 83.94 89 THR A O 1
ATOM 649 N N . TYR A 1 90 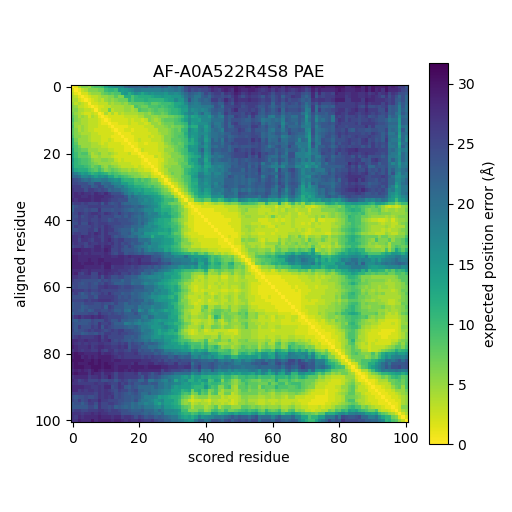? 5.076 7.101 -19.483 1.00 80.62 90 TYR A N 1
ATOM 650 C CA . TYR A 1 90 ? 5.976 7.682 -18.494 1.00 80.62 90 TYR A CA 1
ATOM 651 C C . TYR A 1 90 ? 5.149 8.104 -17.282 1.00 80.62 90 TYR A C 1
ATOM 653 O O . TYR A 1 90 ? 4.153 8.810 -17.426 1.00 80.62 90 TYR A O 1
ATOM 661 N N . GLY A 1 91 ? 5.553 7.654 -16.098 1.00 85.19 91 GLY A N 1
ATOM 662 C CA . GLY A 1 91 ? 4.885 7.975 -14.842 1.00 85.19 91 GLY A CA 1
ATOM 663 C C . GLY A 1 91 ? 5.827 8.642 -13.853 1.00 85.19 91 GLY A C 1
ATOM 664 O O . GLY A 1 91 ? 7.008 8.297 -13.787 1.00 85.19 91 GLY A O 1
ATOM 665 N N . GLU A 1 92 ? 5.287 9.574 -13.077 1.00 87.31 92 GLU A N 1
ATOM 666 C CA . GLU A 1 92 ? 5.939 10.182 -11.919 1.00 8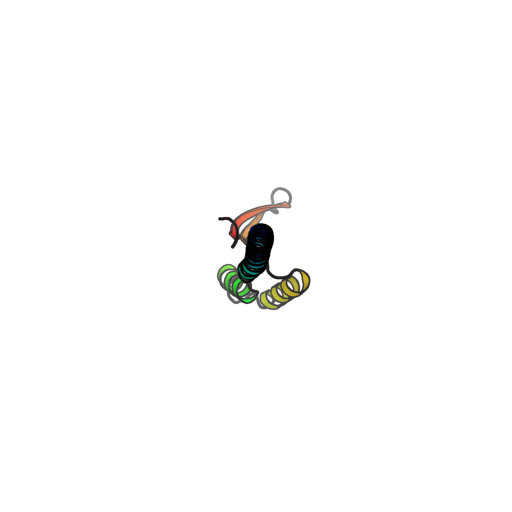7.31 92 GLU A CA 1
ATOM 667 C C . GLU A 1 92 ? 5.085 9.909 -10.680 1.00 87.31 92 GLU A C 1
ATOM 669 O O . GLU A 1 92 ? 3.865 10.051 -10.721 1.00 87.31 92 GLU A O 1
ATOM 674 N N . GLY A 1 93 ? 5.706 9.528 -9.563 1.00 88.75 93 GLY A N 1
ATOM 675 C CA . GLY A 1 93 ? 4.974 9.278 -8.329 1.00 88.75 93 GLY A CA 1
ATOM 676 C C . GLY A 1 93 ? 5.835 9.311 -7.076 1.00 88.75 93 GLY A C 1
ATOM 677 O O . GLY A 1 93 ? 7.061 9.228 -7.122 1.00 88.75 93 GLY A O 1
ATOM 678 N N . THR A 1 94 ? 5.157 9.412 -5.937 1.00 91.19 94 THR A N 1
ATOM 679 C CA . THR A 1 94 ? 5.735 9.400 -4.594 1.00 91.19 94 THR A CA 1
ATOM 680 C C . THR A 1 94 ? 5.415 8.082 -3.899 1.00 91.19 94 THR A C 1
ATOM 682 O O . THR A 1 94 ? 4.258 7.661 -3.843 1.00 91.19 94 THR A O 1
ATOM 685 N N . LEU A 1 95 ? 6.445 7.443 -3.339 1.00 90.44 95 LEU A N 1
ATOM 686 C CA . LEU A 1 95 ? 6.310 6.250 -2.509 1.00 90.44 95 LEU A CA 1
ATOM 687 C C . LEU A 1 95 ? 6.069 6.642 -1.046 1.00 90.44 95 LEU A C 1
ATOM 689 O O . LEU A 1 95 ? 6.896 7.309 -0.429 1.00 90.44 95 LEU A O 1
ATOM 693 N N . TYR A 1 96 ? 4.973 6.152 -0.480 1.00 86.88 96 TYR A N 1
ATOM 694 C CA . TYR A 1 96 ? 4.643 6.245 0.938 1.00 86.88 96 TYR A CA 1
ATOM 695 C C . TYR A 1 96 ? 4.853 4.886 1.595 1.00 86.88 96 TYR A C 1
ATOM 697 O O . TYR A 1 96 ? 4.409 3.867 1.074 1.00 86.88 96 TYR A O 1
ATOM 705 N N . THR A 1 97 ? 5.528 4.844 2.739 1.00 89.56 97 THR A N 1
ATOM 706 C CA . THR A 1 97 ? 5.850 3.599 3.451 1.00 89.56 97 THR A CA 1
ATOM 707 C C . THR A 1 97 ? 5.873 3.843 4.954 1.00 89.56 97 THR A C 1
ATOM 709 O O . THR A 1 97 ? 6.313 4.901 5.398 1.00 89.56 97 THR A O 1
ATOM 712 N N . LYS A 1 98 ? 5.401 2.869 5.742 1.00 75.94 98 LYS A N 1
ATOM 713 C CA . LYS A 1 98 ? 5.449 2.934 7.217 1.00 75.94 98 LYS A CA 1
ATOM 714 C C . LYS A 1 98 ? 6.783 2.456 7.799 1.00 75.94 98 LYS A C 1
ATOM 716 O O . LYS A 1 98 ? 7.034 2.685 8.973 1.00 75.94 98 LYS A O 1
ATOM 721 N N . ASN A 1 99 ? 7.616 1.774 7.003 1.00 68.50 99 ASN A N 1
ATOM 722 C CA . ASN A 1 99 ? 8.828 1.094 7.483 1.00 68.50 99 ASN A CA 1
ATOM 723 C C . ASN A 1 99 ? 10.111 1.469 6.713 1.00 68.50 99 ASN A C 1
ATOM 725 O O . ASN A 1 99 ? 11.121 0.783 6.865 1.00 68.50 99 ASN A O 1
ATOM 729 N N . ALA A 1 100 ? 10.104 2.521 5.887 1.00 60.50 100 ALA A N 1
ATOM 730 C CA . ALA A 1 100 ? 11.368 3.179 5.548 1.00 60.50 100 ALA A CA 1
ATOM 731 C C . ALA A 1 100 ? 11.638 4.190 6.662 1.00 60.50 100 ALA A C 1
ATOM 733 O O . ALA A 1 100 ? 10.802 5.060 6.890 1.00 60.50 100 ALA A O 1
ATOM 734 N N . GLY A 1 101 ? 12.713 3.946 7.415 1.00 48.06 101 GLY A N 1
ATOM 735 C CA . GLY A 1 101 ? 13.039 4.643 8.663 1.00 48.06 101 GLY A CA 1
ATOM 736 C C . GLY A 1 101 ? 13.242 6.143 8.540 1.00 48.06 101 GLY A C 1
ATOM 737 O O . GLY A 1 101 ? 13.474 6.633 7.412 1.00 48.06 101 GLY A O 1
#

Nearest PDB structures (foldseek):
  5uc0-assembly1_A  TM=8.817E-01  e=2.393E-06  Brucella abortus 2308
  5uc0-assembly1_B  TM=8.781E-01  e=4.858E-06  Brucella abortus 2308
  8rn5-assembly1_B  TM=3.998E-01  e=7.773E+00  Influenza B virus (B/Memphis/13/2003)
  6xaf-assembly1_A  TM=2.919E-01  e=3.367E+00  Homo sapiens

Solvent-accessible surface area (backbone atoms only — not comparable to full-atom values): 6153 Å² total; per-residue (Å²): 127,70,67,68,56,51,56,53,51,52,54,52,50,53,49,51,53,51,52,51,53,51,48,52,59,58,58,64,59,66,72,60,79,77,65,48,52,53,65,62,62,52,42,57,50,45,36,70,72,72,38,87,79,56,87,60,52,57,67,51,46,50,52,48,35,74,72,72,47,62,44,49,57,54,76,53,64,56,75,51,66,45,74,88,81,78,66,53,71,52,69,54,68,49,82,46,56,82,77,69,129

Secondary structure (DSSP, 8-state):
--HHHHHHHHHHHHHHHHHHHHHHHHHHHHTTTT-S--HHHHHHHHHHHH-TT-TTHHHHHHHHHHHH-S-SEEEEEEEEEETTTTSEEEEEEEEEESS--

Foldseek 3Di:
DVVVVVVVVVVVVVVVVVVVVVVVVVVVVVVVPPQADDLVNVVVVCCVQVPPPCVCSSVVSVVCCVVPNGDQKDKRWDWDFDPPPPTDIDIDIDIDGPPPD

pLDDT: mean 77.52, std 11.23, range [48.06, 91.31]

Radius of gyration: 26.48 Å; Cα contacts (8 Å, |Δi|>4): 76; chains: 1; bounding box: 46×40×85 Å

Mean predicted aligned error: 13.9 Å